Protein AF-A0A0N4UBS4-F1 (afdb_monomer_lite)

Structure (mmCIF, N/CA/C/O backbone):
data_AF-A0A0N4UBS4-F1
#
_entry.id   AF-A0A0N4UBS4-F1
#
loop_
_atom_site.group_PDB
_atom_site.id
_atom_site.type_symbol
_atom_site.label_atom_id
_atom_site.label_alt_id
_atom_site.label_comp_id
_atom_site.label_asym_id
_atom_site.label_entity_id
_atom_site.label_seq_id
_atom_site.pdbx_PDB_ins_code
_atom_site.Cartn_x
_atom_site.Cartn_y
_atom_site.Cartn_z
_atom_site.occupancy
_atom_site.B_iso_or_equiv
_atom_site.auth_seq_id
_atom_site.auth_comp_id
_atom_site.auth_asym_id
_atom_site.auth_atom_id
_atom_site.pdbx_PDB_model_num
ATOM 1 N N . MET A 1 1 ? 1.736 -10.373 -12.750 1.00 62.66 1 MET A N 1
ATOM 2 C CA . MET A 1 1 ? 1.318 -11.032 -11.487 1.00 62.66 1 MET A CA 1
ATOM 3 C C . MET A 1 1 ? 1.844 -10.329 -10.239 1.00 62.66 1 MET A C 1
ATOM 5 O O . MET A 1 1 ? 1.140 -10.354 -9.241 1.00 62.66 1 MET A O 1
ATOM 9 N N . GLY A 1 2 ? 3.024 -9.690 -10.270 1.00 79.94 2 GLY A N 1
ATOM 10 C CA . GLY A 1 2 ? 3.570 -8.985 -9.099 1.00 79.94 2 GLY A CA 1
ATOM 11 C C . GLY A 1 2 ? 2.678 -7.860 -8.561 1.00 79.94 2 GLY A C 1
ATOM 12 O O . GLY A 1 2 ? 2.533 -7.741 -7.351 1.00 79.94 2 GLY A O 1
ATOM 13 N N . ASP A 1 3 ? 2.014 -7.102 -9.436 1.00 79.69 3 ASP A N 1
ATOM 14 C CA . ASP A 1 3 ? 1.243 -5.913 -9.043 1.00 79.69 3 ASP A CA 1
ATOM 15 C C . ASP A 1 3 ? 0.143 -6.213 -8.020 1.00 79.69 3 ASP A C 1
ATOM 17 O O . ASP A 1 3 ? 0.038 -5.555 -6.986 1.00 79.69 3 ASP A O 1
ATOM 21 N N . PHE A 1 4 ? -0.615 -7.286 -8.258 1.00 84.44 4 PHE A N 1
ATOM 22 C CA . PHE A 1 4 ? -1.663 -7.743 -7.349 1.00 84.44 4 PHE A CA 1
ATOM 23 C C . PHE A 1 4 ? -1.122 -8.139 -5.976 1.00 84.44 4 PHE A C 1
ATOM 25 O O . PHE A 1 4 ? -1.765 -7.841 -4.975 1.00 84.44 4 PHE A O 1
ATOM 32 N N . VAL A 1 5 ? 0.072 -8.740 -5.906 1.00 88.69 5 VAL A N 1
ATOM 33 C CA . VAL A 1 5 ? 0.701 -9.105 -4.627 1.00 88.69 5 VAL A CA 1
ATOM 34 C C . VAL A 1 5 ? 0.941 -7.856 -3.787 1.00 88.69 5 VAL A C 1
ATOM 36 O O . VAL A 1 5 ? 0.610 -7.833 -2.604 1.00 88.69 5 VAL A O 1
ATOM 39 N N . PHE A 1 6 ? 1.454 -6.788 -4.396 1.00 86.75 6 PHE A N 1
ATOM 40 C CA . PHE A 1 6 ? 1.717 -5.542 -3.684 1.00 86.75 6 PHE A CA 1
ATOM 41 C C . PHE A 1 6 ? 0.439 -4.826 -3.243 1.00 86.75 6 PHE A C 1
ATOM 43 O O . PHE A 1 6 ? 0.375 -4.357 -2.105 1.00 86.75 6 PHE A O 1
ATOM 50 N N . TYR A 1 7 ? -0.595 -4.789 -4.089 1.00 86.31 7 TYR A N 1
ATOM 51 C CA . TYR A 1 7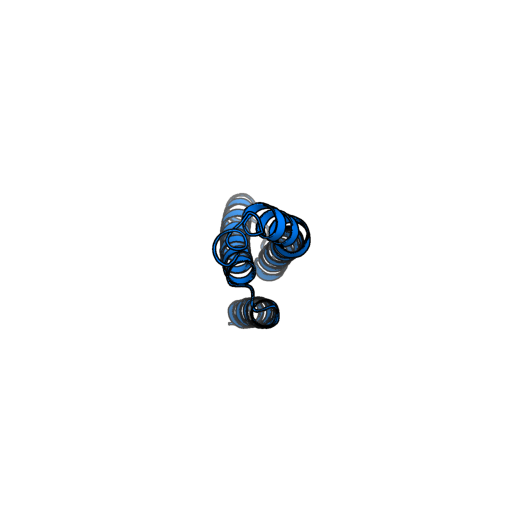 ? -1.893 -4.237 -3.695 1.00 86.31 7 TYR A CA 1
ATOM 52 C C . TYR A 1 7 ? -2.507 -5.023 -2.535 1.00 86.31 7 TYR A C 1
ATOM 54 O O . TYR A 1 7 ? -2.955 -4.421 -1.561 1.00 86.31 7 TYR A O 1
ATOM 62 N N . SER A 1 8 ? -2.462 -6.356 -2.579 1.00 89.56 8 SER A N 1
ATOM 63 C CA . SER A 1 8 ? -2.938 -7.208 -1.487 1.00 89.56 8 SER A CA 1
ATOM 64 C C . SER A 1 8 ? -2.135 -7.018 -0.201 1.00 89.56 8 SER A C 1
ATOM 66 O O . SER A 1 8 ? -2.731 -6.977 0.872 1.00 89.56 8 SER A O 1
ATOM 68 N N . LEU A 1 9 ? -0.810 -6.855 -0.277 1.00 90.44 9 LEU A N 1
ATOM 69 C CA . LEU A 1 9 ? 0.028 -6.570 0.894 1.00 90.44 9 LEU A CA 1
ATOM 70 C C . LEU A 1 9 ? -0.292 -5.206 1.511 1.00 90.44 9 LEU A C 1
ATOM 72 O O . LEU A 1 9 ? -0.384 -5.098 2.733 1.00 90.44 9 LEU A O 1
ATOM 76 N N . LEU A 1 10 ? -0.495 -4.175 0.687 1.00 88.38 10 LEU A N 1
ATOM 77 C CA . LEU A 1 10 ? -0.877 -2.844 1.153 1.00 88.38 10 LEU A CA 1
ATOM 78 C C . LEU A 1 10 ? -2.267 -2.878 1.806 1.00 88.38 10 LEU A C 1
ATOM 80 O O . LEU A 1 10 ? -2.418 -2.434 2.939 1.00 88.38 10 LEU A O 1
ATOM 84 N N . VAL A 1 11 ? -3.265 -3.471 1.148 1.00 88.19 11 VAL A N 1
ATOM 85 C CA . VAL A 1 11 ? -4.619 -3.627 1.708 1.00 88.19 11 VAL A CA 1
ATOM 86 C C . VAL A 1 11 ? -4.592 -4.470 2.987 1.00 88.19 11 VAL A C 1
ATOM 88 O O . VAL A 1 11 ? -5.234 -4.113 3.971 1.00 88.19 11 VAL A O 1
ATOM 91 N N . GLY A 1 12 ? -3.797 -5.542 3.022 1.00 89.69 12 GLY A N 1
ATOM 92 C CA . GLY A 1 12 ? -3.602 -6.376 4.208 1.00 89.69 12 GLY A CA 1
ATOM 93 C C . GLY A 1 12 ? -2.951 -5.618 5.365 1.00 89.69 12 GLY A C 1
ATOM 94 O O . GLY A 1 12 ? -3.387 -5.750 6.507 1.00 89.69 12 GLY A O 1
ATOM 95 N N . LYS A 1 13 ? -1.965 -4.756 5.084 1.00 88.56 13 LYS A N 1
ATOM 96 C CA . LYS A 1 13 ? -1.365 -3.856 6.080 1.00 88.56 13 LYS A CA 1
ATOM 97 C C . LYS A 1 13 ? -2.413 -2.917 6.664 1.00 88.56 13 LYS A C 1
ATOM 99 O O . LYS A 1 13 ? -2.458 -2.737 7.874 1.00 88.56 13 LYS A O 1
ATOM 104 N N . VAL A 1 14 ? -3.270 -2.355 5.825 1.00 85.75 14 VAL A N 1
ATOM 105 C CA . VAL A 1 14 ? -4.320 -1.417 6.245 1.00 85.75 14 VAL A CA 1
ATOM 106 C C . VAL A 1 14 ? -5.410 -2.122 7.046 1.00 85.75 14 VAL A C 1
ATOM 108 O O . VAL A 1 14 ? -5.934 -1.556 8.001 1.00 85.75 14 VAL A O 1
ATOM 111 N N . ALA A 1 15 ? -5.712 -3.380 6.721 1.00 85.94 15 ALA A N 1
ATOM 112 C CA . ALA A 1 15 ? -6.664 -4.184 7.480 1.00 85.94 15 ALA A CA 1
ATOM 113 C C . ALA A 1 15 ? -6.235 -4.381 8.946 1.00 85.94 15 ALA A C 1
ATOM 115 O O . ALA A 1 15 ? -7.093 -4.535 9.815 1.00 85.94 15 ALA A O 1
ATOM 116 N N . THR A 1 16 ? -4.931 -4.300 9.250 1.00 86.25 16 THR A N 1
ATOM 117 C CA . THR A 1 16 ? -4.443 -4.343 10.641 1.00 86.25 16 THR A CA 1
ATOM 118 C C . THR A 1 16 ? -4.867 -3.132 11.476 1.00 86.25 16 THR A C 1
ATOM 120 O O . THR A 1 16 ? -4.954 -3.253 12.695 1.00 86.25 16 THR A O 1
ATOM 123 N N . SER A 1 17 ? -5.212 -2.001 10.848 1.00 76.62 17 SER A N 1
ATOM 124 C CA . SER A 1 17 ? -5.695 -0.796 11.537 1.00 76.62 17 SER A CA 1
ATOM 125 C C . SER A 1 17 ? -7.142 -0.914 12.043 1.00 76.62 17 SER A C 1
ATOM 127 O O . SER A 1 17 ? -7.620 -0.000 12.705 1.00 76.62 17 SER A O 1
ATOM 129 N N . GLN A 1 18 ? -7.859 -2.007 11.731 1.00 73.38 18 GLN A N 1
ATOM 130 C CA . GLN A 1 18 ? -9.266 -2.272 12.105 1.00 73.38 18 GLN A CA 1
ATOM 131 C C . GLN A 1 18 ? -10.286 -1.194 11.680 1.00 73.38 18 GLN A C 1
ATOM 133 O O . GLN A 1 18 ? -11.470 -1.284 11.999 1.00 73.38 18 GLN A O 1
ATOM 138 N N . SER A 1 19 ? -9.863 -0.193 10.912 1.00 77.94 19 SER A N 1
ATOM 139 C CA . SER A 1 19 ? -10.695 0.896 10.422 1.00 77.94 19 SER A CA 1
ATOM 140 C C . SER A 1 19 ? -11.129 0.619 8.982 1.00 77.94 19 SER A C 1
ATOM 142 O O . SER A 1 19 ? -10.354 0.723 8.029 1.00 77.94 19 SER A O 1
ATOM 144 N N . ALA A 1 20 ? -12.415 0.302 8.798 1.00 81.00 20 ALA A N 1
ATOM 145 C CA . ALA A 1 20 ? -12.996 0.091 7.468 1.00 81.00 20 ALA A CA 1
ATOM 146 C C . ALA A 1 20 ? -12.777 1.305 6.542 1.00 81.00 20 ALA A C 1
ATOM 148 O O . ALA A 1 20 ? -12.516 1.145 5.350 1.00 81.00 20 ALA A O 1
ATOM 149 N N . MET A 1 21 ? -12.795 2.515 7.111 1.00 81.62 21 MET A N 1
ATOM 150 C CA . MET A 1 21 ? -12.540 3.768 6.397 1.00 81.62 21 MET A CA 1
ATOM 151 C C . MET A 1 21 ? -11.149 3.799 5.747 1.00 81.62 21 MET A C 1
ATOM 153 O O . MET A 1 21 ? -11.011 4.236 4.606 1.00 81.62 21 MET A O 1
ATOM 157 N N . CYS A 1 22 ? -10.121 3.304 6.443 1.00 81.50 22 CYS A N 1
ATOM 158 C CA . CYS A 1 22 ? -8.763 3.265 5.910 1.00 81.50 22 CYS A CA 1
ATOM 159 C C . CYS A 1 22 ? -8.649 2.244 4.776 1.00 81.50 22 CYS A C 1
ATOM 161 O O . CYS A 1 22 ? -8.033 2.550 3.758 1.00 81.50 22 CYS A O 1
ATOM 163 N N . ILE A 1 23 ? -9.290 1.075 4.906 1.00 86.06 23 ILE A N 1
ATOM 164 C CA . ILE A 1 23 ? -9.310 0.046 3.850 1.00 86.06 23 ILE A CA 1
ATOM 165 C C . ILE A 1 23 ? -9.940 0.613 2.577 1.00 86.06 23 ILE A C 1
ATOM 167 O O . ILE A 1 23 ? -9.349 0.524 1.501 1.00 86.06 23 ILE A O 1
ATOM 171 N N . ILE A 1 24 ? -11.110 1.244 2.703 1.00 86.31 24 ILE A N 1
ATOM 172 C CA . ILE A 1 24 ? -11.809 1.869 1.576 1.00 86.31 24 ILE A CA 1
ATOM 173 C C . ILE A 1 24 ? -10.947 2.978 0.968 1.00 86.31 24 ILE A C 1
ATOM 175 O O . ILE A 1 24 ? -10.764 3.007 -0.247 1.00 86.31 24 ILE A O 1
ATOM 179 N N . GLY A 1 25 ? -10.365 3.848 1.798 1.00 85.75 25 GLY A N 1
ATOM 180 C CA . GLY A 1 25 ? -9.483 4.921 1.340 1.00 85.75 25 GLY A CA 1
ATOM 181 C C . GLY A 1 25 ? -8.285 4.404 0.545 1.00 85.75 25 GLY A C 1
ATOM 182 O O . GLY A 1 25 ? -7.942 4.966 -0.491 1.00 85.75 25 GLY A O 1
ATOM 183 N N . VAL A 1 26 ? -7.692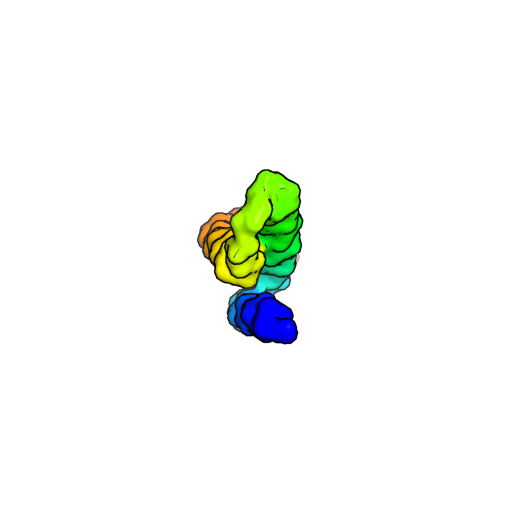 3.289 0.972 1.00 84.44 26 VAL A N 1
ATOM 184 C CA . VAL A 1 26 ? -6.590 2.643 0.253 1.00 84.44 26 VAL A CA 1
ATOM 185 C C . VAL A 1 26 ? -7.035 2.016 -1.061 1.00 84.44 26 VAL A C 1
ATOM 187 O O . VAL A 1 26 ? -6.354 2.200 -2.066 1.00 84.44 26 VAL A O 1
ATOM 190 N N . ILE A 1 27 ? -8.165 1.309 -1.088 1.00 87.81 27 ILE A N 1
ATOM 191 C CA . ILE A 1 27 ? -8.699 0.721 -2.326 1.00 87.81 27 ILE A CA 1
ATOM 192 C C . ILE A 1 27 ? -8.979 1.824 -3.353 1.00 87.81 27 ILE A C 1
ATOM 194 O O . ILE A 1 27 ? -8.543 1.727 -4.500 1.00 87.81 27 ILE A O 1
ATOM 198 N N . VAL A 1 28 ? -9.650 2.899 -2.932 1.00 87.56 28 VAL A N 1
ATOM 199 C CA . VAL A 1 28 ? -9.934 4.061 -3.785 1.00 87.56 28 VAL A CA 1
ATOM 200 C C . VAL A 1 28 ? -8.639 4.745 -4.219 1.00 87.56 28 VAL A C 1
ATOM 202 O O . VAL A 1 28 ? -8.508 5.105 -5.384 1.00 87.56 28 VAL A O 1
ATOM 205 N N . GLY A 1 29 ? -7.659 4.878 -3.324 1.00 86.12 29 GLY A N 1
ATOM 206 C CA . GLY A 1 29 ? -6.370 5.487 -3.639 1.00 86.12 29 GLY A CA 1
ATOM 207 C C . GLY A 1 29 ? -5.552 4.692 -4.653 1.00 86.12 29 GLY A C 1
ATOM 208 O O . GLY A 1 29 ? -4.987 5.281 -5.573 1.00 86.12 29 GLY A O 1
ATOM 209 N N . ILE A 1 30 ? -5.539 3.360 -4.543 1.00 88.25 30 ILE A N 1
ATOM 210 C CA . ILE A 1 30 ? -4.933 2.478 -5.548 1.00 88.25 30 ILE A CA 1
ATOM 211 C C . ILE A 1 30 ? -5.639 2.655 -6.894 1.00 88.25 30 ILE A C 1
ATOM 213 O O . ILE A 1 30 ? -4.970 2.851 -7.904 1.00 88.25 30 ILE A O 1
ATOM 217 N N . LEU A 1 31 ? -6.975 2.608 -6.920 1.00 88.38 31 LEU A N 1
ATOM 218 C CA . LEU A 1 31 ? -7.750 2.743 -8.157 1.00 88.38 31 LEU A CA 1
ATOM 219 C C . LEU A 1 31 ? -7.523 4.103 -8.826 1.00 88.38 31 LEU A C 1
ATOM 221 O O . LEU A 1 31 ? -7.277 4.161 -10.028 1.00 88.38 31 LEU A O 1
ATOM 225 N N . ALA A 1 32 ? -7.551 5.189 -8.055 1.00 86.56 32 ALA A N 1
ATOM 226 C CA . ALA A 1 32 ? -7.274 6.531 -8.553 1.00 86.56 32 ALA A CA 1
ATOM 227 C C . ALA A 1 32 ? -5.837 6.648 -9.082 1.00 86.56 32 ALA A C 1
ATOM 229 O O . ALA A 1 32 ? -5.627 7.164 -10.178 1.00 86.56 32 ALA A O 1
ATOM 230 N N . GLY A 1 33 ? -4.853 6.117 -8.347 1.00 84.00 33 GLY A N 1
ATOM 231 C CA . GLY A 1 33 ? -3.456 6.086 -8.775 1.00 84.00 33 GLY A CA 1
ATOM 232 C C . GLY A 1 33 ? -3.251 5.298 -10.067 1.00 84.00 33 GLY A C 1
ATOM 233 O O . GLY A 1 33 ? -2.494 5.737 -10.934 1.00 84.00 33 GLY A O 1
ATOM 234 N N . LEU A 1 34 ? -3.973 4.190 -10.240 1.00 85.00 34 LEU A N 1
ATOM 235 C CA . LEU A 1 34 ? -3.952 3.396 -11.464 1.00 85.00 34 LEU A CA 1
ATOM 236 C C . LEU A 1 34 ? -4.537 4.180 -12.640 1.00 85.00 34 LEU A C 1
ATOM 238 O O . LEU A 1 34 ? -3.907 4.238 -13.690 1.00 85.00 34 LEU A O 1
ATOM 242 N N . ILE A 1 35 ? -5.695 4.825 -12.464 1.00 86.38 35 ILE A N 1
ATOM 243 C CA . ILE A 1 35 ? -6.322 5.644 -13.513 1.00 86.38 35 ILE A CA 1
ATOM 244 C C . ILE A 1 35 ? -5.382 6.777 -13.934 1.00 86.38 35 ILE A C 1
ATOM 246 O O . ILE A 1 35 ? -5.130 6.937 -15.124 1.00 86.38 35 ILE A O 1
ATOM 250 N N . ILE A 1 36 ? -4.802 7.507 -12.975 1.00 82.94 36 ILE A N 1
ATOM 251 C CA . ILE A 1 36 ? -3.846 8.589 -13.254 1.00 82.94 36 ILE A CA 1
ATOM 252 C C . ILE A 1 36 ? -2.628 8.043 -14.007 1.00 82.94 36 ILE A C 1
ATOM 254 O O . ILE A 1 36 ? -2.229 8.593 -15.032 1.00 82.94 36 ILE A O 1
ATOM 258 N N . THR A 1 37 ? -2.064 6.925 -13.549 1.00 81.81 37 THR A N 1
ATOM 259 C CA . THR A 1 37 ? -0.909 6.293 -14.201 1.00 81.81 37 THR A CA 1
ATOM 260 C C . THR A 1 37 ? -1.237 5.883 -15.634 1.00 81.81 37 THR A C 1
ATOM 262 O O . THR A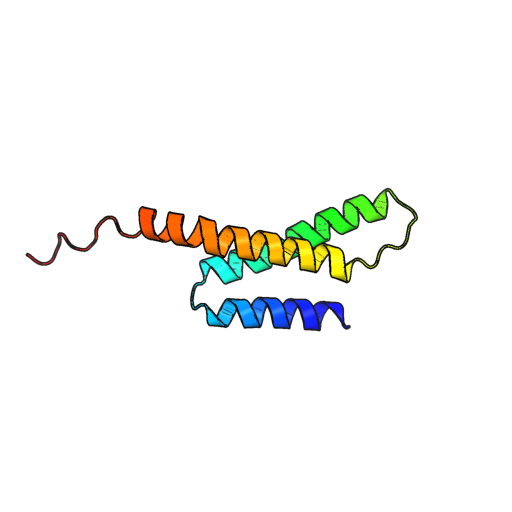 1 37 ? -0.433 6.133 -16.524 1.00 81.81 37 THR A O 1
ATOM 265 N N . LEU A 1 38 ? -2.419 5.313 -15.881 1.00 80.62 38 LEU A N 1
ATOM 266 C CA . LEU A 1 38 ? -2.867 4.947 -17.225 1.00 80.62 38 LEU A CA 1
ATOM 267 C C . LEU A 1 38 ? -3.084 6.177 -18.112 1.00 80.62 38 LEU A C 1
ATOM 269 O O . LEU A 1 38 ? -2.705 6.133 -19.276 1.00 80.62 38 LEU A O 1
ATOM 273 N N . THR A 1 39 ? -3.625 7.279 -17.580 1.00 84.06 39 THR A N 1
ATOM 274 C CA . THR A 1 39 ? -3.760 8.530 -18.349 1.00 84.06 39 THR A CA 1
ATOM 275 C C . THR A 1 39 ? -2.401 9.115 -18.730 1.00 84.06 39 THR A C 1
ATOM 277 O O . THR A 1 39 ? -2.188 9.447 -19.889 1.00 84.06 39 THR A O 1
ATOM 280 N N . VAL A 1 40 ? -1.442 9.146 -17.799 1.00 79.19 40 VAL A N 1
ATOM 281 C CA . VAL A 1 40 ? -0.085 9.664 -18.048 1.00 79.19 40 VAL A CA 1
ATOM 282 C C . VAL A 1 40 ? 0.702 8.750 -18.991 1.00 79.19 40 VAL A C 1
ATOM 284 O O . VAL A 1 40 ? 1.425 9.238 -19.859 1.00 79.19 40 VAL A O 1
ATOM 287 N N . LEU A 1 41 ? 0.562 7.430 -18.842 1.00 76.81 41 LEU A N 1
ATOM 288 C CA . LEU A 1 41 ? 1.195 6.435 -19.711 1.00 76.81 41 LEU A CA 1
ATOM 289 C C . LEU A 1 41 ? 0.572 6.423 -21.113 1.00 76.81 41 LEU A C 1
ATOM 291 O O . LEU A 1 41 ? 1.246 6.083 -22.073 1.00 76.81 41 LEU A O 1
ATOM 295 N N . SER A 1 42 ? -0.698 6.814 -21.245 1.00 81.12 42 SER A N 1
ATOM 296 C CA . SER A 1 42 ? -1.345 6.964 -22.550 1.00 81.12 42 SER A CA 1
ATOM 297 C C . SER A 1 42 ? -0.821 8.164 -23.342 1.00 81.12 42 SER A C 1
ATOM 299 O O . SER A 1 42 ? -0.955 8.167 -24.561 1.00 81.12 42 SER A O 1
ATOM 301 N N . GLU A 1 43 ? -0.278 9.186 -22.678 1.00 80.06 43 GLU A N 1
ATOM 302 C CA . GLU A 1 43 ? 0.267 10.384 -23.334 1.00 80.06 43 GLU A CA 1
ATOM 303 C C . GLU A 1 43 ? 1.777 10.295 -23.581 1.00 80.06 43 GLU A C 1
ATOM 305 O O . GLU A 1 43 ? 2.298 10.958 -24.475 1.00 80.06 43 GLU A O 1
ATOM 310 N N . ASN A 1 44 ? 2.487 9.478 -22.801 1.00 71.75 44 ASN A N 1
ATOM 311 C CA . ASN A 1 44 ? 3.931 9.330 -22.898 1.00 71.75 44 ASN A CA 1
ATOM 312 C C . ASN A 1 44 ? 4.279 7.910 -23.353 1.00 71.75 44 ASN A C 1
ATOM 314 O O . ASN A 1 44 ? 4.097 6.964 -22.593 1.00 71.75 44 ASN A O 1
ATOM 318 N N . ASP A 1 45 ? 4.917 7.768 -24.518 1.00 67.06 45 ASP A N 1
ATOM 319 C CA . ASP A 1 45 ? 5.483 6.496 -25.024 1.00 67.06 45 ASP A CA 1
ATOM 320 C C . ASP A 1 45 ? 6.602 5.909 -24.129 1.00 67.06 45 ASP A C 1
ATOM 322 O O . ASP A 1 45 ? 7.242 4.903 -24.446 1.00 67.06 45 ASP A O 1
ATOM 326 N N . ILE A 1 46 ? 6.875 6.545 -22.989 1.00 66.81 46 ILE A N 1
ATOM 327 C CA . ILE A 1 46 ? 7.844 6.101 -22.003 1.00 66.81 46 ILE A CA 1
ATOM 328 C C . ILE A 1 46 ? 7.161 5.055 -21.127 1.00 66.81 46 ILE A C 1
ATOM 330 O O . ILE A 1 46 ? 6.324 5.378 -20.286 1.00 66.81 46 ILE A O 1
ATOM 334 N N . LEU A 1 47 ? 7.577 3.800 -21.300 1.00 63.31 47 LEU A N 1
ATOM 335 C CA . LEU A 1 47 ? 7.185 2.646 -20.490 1.00 63.31 47 LEU A CA 1
ATOM 336 C C . LEU A 1 47 ? 7.671 2.801 -19.038 1.00 63.31 47 LEU A C 1
ATOM 338 O O . LEU A 1 47 ? 8.614 2.142 -18.599 1.00 63.31 47 LEU A O 1
ATOM 342 N N . SER A 1 48 ? 7.041 3.694 -18.278 1.00 63.53 48 SER A N 1
ATOM 343 C CA . SER A 1 48 ? 7.237 3.776 -16.837 1.00 63.53 48 SER A CA 1
ATOM 344 C C . SER A 1 48 ? 6.579 2.556 -16.187 1.00 63.53 48 SER A C 1
ATOM 346 O O . SER A 1 48 ? 5.445 2.214 -16.542 1.00 63.53 48 SER A O 1
ATOM 348 N N . PRO A 1 49 ? 7.246 1.866 -15.245 1.00 64.75 49 PRO A N 1
ATOM 349 C CA . PRO A 1 49 ? 6.621 0.775 -14.517 1.00 64.75 49 PRO A CA 1
ATOM 350 C C . PRO A 1 49 ? 5.400 1.333 -13.772 1.00 64.75 49 PRO A C 1
ATOM 352 O O . PRO A 1 49 ? 5.530 2.141 -12.854 1.00 64.75 49 PRO A O 1
ATOM 355 N N . ALA A 1 50 ? 4.199 0.909 -14.171 1.00 70.50 50 ALA A N 1
ATOM 356 C CA . ALA A 1 50 ? 2.947 1.392 -13.580 1.00 70.50 50 ALA A CA 1
ATOM 357 C C . ALA A 1 50 ? 2.835 1.066 -12.076 1.00 70.50 50 ALA A C 1
ATOM 359 O O . ALA A 1 50 ? 2.142 1.741 -11.313 1.00 70.50 50 ALA A O 1
ATOM 360 N N . LEU A 1 51 ? 3.568 0.037 -11.648 1.00 69.25 51 LEU A N 1
ATOM 361 C CA . LEU A 1 51 ? 3.548 -0.512 -10.303 1.00 69.25 51 LEU A CA 1
ATOM 362 C C . LEU A 1 51 ? 4.006 0.471 -9.195 1.00 69.25 51 LEU A C 1
ATOM 364 O O . LEU A 1 51 ? 3.221 0.721 -8.279 1.00 69.25 51 LEU A O 1
ATOM 368 N N . PRO A 1 52 ? 5.226 1.051 -9.216 1.00 78.75 52 PRO A N 1
ATOM 369 C CA . PRO A 1 52 ? 5.682 1.967 -8.166 1.00 78.75 52 PRO A CA 1
ATOM 370 C C . PRO A 1 52 ? 4.861 3.254 -8.082 1.00 78.75 52 PRO A C 1
ATOM 372 O O . PRO A 1 52 ? 4.655 3.771 -6.982 1.00 78.75 52 PRO A O 1
ATOM 375 N N . LEU A 1 53 ? 4.371 3.777 -9.210 1.00 75.25 53 LEU A N 1
ATOM 376 C CA . LEU A 1 53 ? 3.619 5.029 -9.195 1.00 75.25 53 LEU A CA 1
ATOM 377 C C . LEU A 1 53 ? 2.243 4.830 -8.551 1.00 75.25 53 LEU A C 1
ATOM 379 O O . LEU A 1 53 ? 1.899 5.549 -7.616 1.00 75.25 53 LEU A O 1
ATOM 383 N N . SER A 1 54 ? 1.500 3.794 -8.948 1.00 80.50 54 SER A N 1
ATOM 384 C CA . SER A 1 54 ? 0.203 3.499 -8.330 1.00 80.50 54 SER A CA 1
ATOM 385 C C . SER A 1 54 ? 0.334 3.132 -6.849 1.00 80.50 54 SER A C 1
ATOM 387 O O . SER A 1 54 ? -0.518 3.513 -6.045 1.00 80.50 54 SER A O 1
ATOM 389 N N . LEU A 1 55 ? 1.399 2.418 -6.464 1.00 84.38 55 LEU A N 1
ATOM 390 C CA . LEU A 1 55 ? 1.639 2.057 -5.067 1.00 84.38 55 LEU A CA 1
ATOM 391 C C . LEU A 1 55 ? 2.055 3.259 -4.214 1.00 84.38 55 LEU A C 1
ATOM 393 O O . LEU A 1 55 ? 1.580 3.389 -3.089 1.00 84.38 55 LEU A O 1
ATOM 397 N N . SER A 1 56 ? 2.896 4.154 -4.738 1.00 84.44 56 SER A N 1
ATOM 398 C CA . SER A 1 56 ? 3.279 5.379 -4.025 1.00 84.44 56 SER A CA 1
ATOM 399 C C . SER A 1 56 ? 2.082 6.308 -3.832 1.00 84.44 56 SER A C 1
ATOM 401 O O . SER A 1 56 ? 1.871 6.783 -2.720 1.00 84.44 56 SER A O 1
ATOM 403 N N . LEU A 1 57 ? 1.231 6.482 -4.847 1.00 78.88 57 LEU A N 1
ATOM 404 C CA . LEU A 1 57 ? -0.017 7.238 -4.717 1.00 78.88 57 LEU A CA 1
ATOM 405 C C . LEU A 1 57 ? -0.980 6.591 -3.712 1.00 78.88 57 LEU A C 1
ATOM 407 O O . LEU A 1 57 ? -1.497 7.282 -2.835 1.00 78.88 57 LEU A O 1
ATOM 411 N N . GLY A 1 58 ? -1.165 5.268 -3.767 1.00 81.50 58 GLY A N 1
ATOM 412 C CA . GLY A 1 58 ? -1.971 4.536 -2.785 1.00 81.50 58 GLY A CA 1
ATOM 413 C C . GLY A 1 58 ? -1.449 4.693 -1.353 1.00 81.50 58 GLY A C 1
ATOM 414 O O . GLY A 1 58 ? -2.233 4.867 -0.423 1.00 81.50 58 GLY A O 1
ATOM 415 N N . LEU A 1 59 ? -0.127 4.707 -1.170 1.00 84.69 59 LEU A N 1
ATOM 416 C CA . LEU A 1 59 ? 0.534 4.922 0.118 1.00 84.69 59 LEU A CA 1
ATOM 417 C C . LEU A 1 59 ? 0.389 6.372 0.611 1.00 84.69 59 LEU A C 1
ATOM 419 O O . LEU A 1 59 ? 0.125 6.592 1.790 1.00 84.69 59 LEU A O 1
ATOM 423 N N . VAL A 1 60 ? 0.517 7.363 -0.275 1.00 85.50 60 VAL A N 1
ATOM 424 C CA . VAL A 1 60 ? 0.302 8.785 0.048 1.00 85.50 60 VAL A CA 1
ATOM 425 C C . VAL A 1 60 ? -1.137 9.014 0.499 1.00 85.50 60 VAL A C 1
ATOM 427 O O . VAL A 1 60 ? -1.363 9.643 1.532 1.00 85.50 60 VAL A O 1
ATOM 430 N N . ILE A 1 61 ? -2.110 8.452 -0.220 1.00 78.44 61 ILE A N 1
ATOM 431 C CA . ILE A 1 61 ? -3.527 8.526 0.152 1.00 78.44 61 ILE A CA 1
ATOM 432 C C . ILE A 1 61 ? -3.779 7.762 1.452 1.00 78.44 61 ILE A C 1
ATOM 434 O O . ILE A 1 61 ? -4.487 8.269 2.316 1.00 78.44 61 ILE A O 1
ATOM 438 N N . HIS A 1 62 ? -3.159 6.597 1.652 1.00 81.94 62 HIS A N 1
ATOM 439 C CA . HIS A 1 62 ? -3.232 5.875 2.921 1.00 81.94 62 HIS A CA 1
ATOM 440 C C . HIS A 1 62 ? -2.751 6.732 4.095 1.00 81.94 62 HIS A C 1
ATOM 442 O O . HIS A 1 62 ? -3.463 6.845 5.089 1.00 81.94 62 HIS A O 1
ATOM 448 N N . PHE A 1 63 ? -1.583 7.371 3.982 1.00 82.31 63 PHE A N 1
ATOM 449 C CA . PHE A 1 63 ? -1.081 8.271 5.020 1.00 82.31 63 PHE A CA 1
ATOM 450 C C . PHE A 1 63 ? -1.991 9.485 5.204 1.00 82.31 63 PHE A C 1
ATOM 452 O O . PHE A 1 63 ? -2.288 9.849 6.337 1.00 82.31 63 PHE A O 1
ATOM 459 N N . SER A 1 64 ? -2.496 10.072 4.118 1.00 82.75 64 SER A N 1
ATOM 460 C CA . SER A 1 64 ? -3.471 11.162 4.190 1.00 82.75 64 SER A CA 1
ATOM 461 C C . SER A 1 64 ? -4.729 10.738 4.955 1.00 82.75 64 SER A C 1
ATOM 463 O O . SER A 1 64 ? -5.152 11.436 5.868 1.00 82.75 64 SER A O 1
ATOM 465 N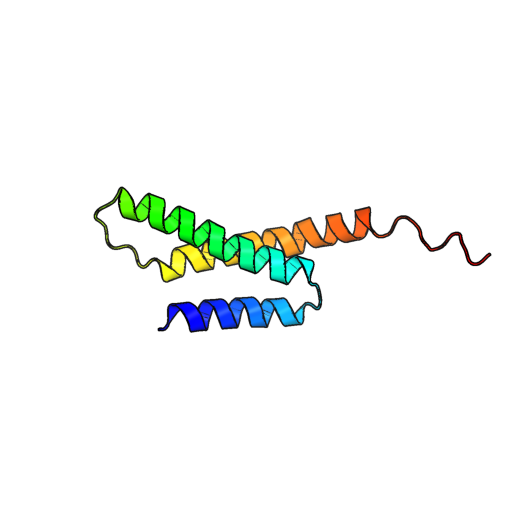 N . MET A 1 65 ? -5.277 9.552 4.691 1.00 76.88 65 MET A N 1
ATOM 466 C CA . MET A 1 65 ? -6.451 9.029 5.396 1.00 76.88 65 MET A CA 1
ATOM 467 C C . MET A 1 65 ? -6.147 8.627 6.844 1.00 76.88 65 MET A C 1
ATOM 469 O O . MET A 1 65 ? -6.971 8.862 7.722 1.00 76.88 65 MET A O 1
ATOM 473 N N . ALA A 1 66 ? -4.972 8.066 7.121 1.00 75.44 66 ALA A N 1
ATOM 474 C CA . ALA A 1 66 ? -4.566 7.707 8.477 1.00 75.44 66 ALA A CA 1
ATOM 475 C C . ALA A 1 66 ? -4.358 8.953 9.358 1.00 75.44 66 ALA A C 1
ATOM 477 O O . ALA A 1 66 ? -4.813 8.985 10.496 1.00 75.44 66 ALA A O 1
ATOM 478 N N . TYR A 1 67 ? -3.723 10.006 8.833 1.00 77.56 67 TYR A N 1
ATOM 479 C CA . TYR A 1 67 ? -3.456 11.231 9.595 1.00 77.56 67 TYR A CA 1
ATOM 480 C C . TYR A 1 67 ? -4.619 12.220 9.583 1.00 77.56 67 TYR A C 1
ATOM 482 O O . TYR A 1 67 ? -4.901 12.845 10.599 1.00 77.56 67 TYR A O 1
ATOM 490 N N . PHE A 1 68 ? -5.293 12.403 8.454 1.00 78.38 68 PHE A N 1
ATOM 491 C CA . PHE A 1 68 ? -6.378 13.375 8.325 1.00 78.38 68 PHE A CA 1
ATOM 492 C C . PHE A 1 68 ? -7.738 12.721 8.554 1.00 78.38 68 PHE A C 1
ATOM 494 O O . PHE A 1 68 ? -8.545 13.213 9.341 1.00 78.38 68 PHE A O 1
ATOM 501 N N . GLY A 1 69 ? -7.969 11.575 7.909 1.00 70.19 69 GLY A N 1
ATOM 502 C CA . GLY A 1 69 ? -9.238 10.853 7.952 1.00 70.19 69 GLY A CA 1
ATOM 503 C C . GLY A 1 69 ? -9.585 10.319 9.339 1.00 70.19 69 GLY A C 1
ATOM 504 O O . GLY A 1 69 ? -10.723 10.484 9.762 1.00 70.19 69 GLY A O 1
ATOM 505 N N . GLU A 1 70 ? -8.637 9.746 10.090 1.00 68.44 70 GLU A N 1
ATOM 506 C CA . GLU A 1 70 ? -8.929 9.290 11.459 1.00 68.44 70 GLU A CA 1
ATOM 507 C C . GLU A 1 70 ? -9.251 10.443 12.407 1.00 68.44 70 GLU A C 1
ATOM 509 O O . GLU A 1 70 ? -10.164 10.320 13.219 1.00 68.44 70 GLU A O 1
ATOM 514 N N . ASN A 1 71 ? -8.530 11.563 12.311 1.00 67.31 71 ASN A N 1
ATOM 515 C CA . ASN A 1 71 ? -8.807 12.740 13.135 1.00 67.31 71 ASN A CA 1
ATOM 516 C C . ASN A 1 71 ? -10.171 13.344 12.783 1.00 67.31 71 ASN A C 1
ATOM 518 O O . ASN A 1 71 ? -10.958 13.641 13.681 1.00 67.31 71 ASN A O 1
ATOM 522 N N . PHE A 1 72 ? -10.495 13.431 11.492 1.00 70.00 72 PHE A N 1
ATOM 523 C CA . PHE A 1 72 ? -11.796 13.905 11.029 1.00 70.00 72 PHE A CA 1
ATOM 524 C C . PHE A 1 72 ? -12.935 12.957 11.431 1.00 70.00 72 PHE A C 1
ATOM 526 O O . PHE A 1 72 ? -13.962 13.402 11.936 1.00 70.00 72 PHE A O 1
ATOM 533 N N . TYR A 1 73 ? -12.748 11.642 11.284 1.00 67.12 73 TYR A N 1
ATOM 534 C CA . TYR A 1 73 ? -13.746 10.640 11.661 1.00 67.12 73 TYR A CA 1
ATOM 535 C C . TYR A 1 73 ? -13.973 10.619 13.174 1.00 67.12 73 TYR A C 1
ATOM 537 O O . TYR A 1 73 ? -15.118 10.612 13.617 1.00 67.12 73 TYR A O 1
ATOM 545 N N . LYS A 1 74 ? -12.904 10.688 13.981 1.00 64.81 74 LYS A N 1
ATOM 546 C CA . LYS A 1 74 ? -13.004 10.821 15.444 1.00 64.81 74 LYS A CA 1
ATOM 547 C C . LYS A 1 74 ? -13.736 12.106 15.833 1.00 64.81 74 LYS A C 1
ATOM 549 O O . LYS A 1 74 ? -14.556 12.075 16.742 1.00 64.81 74 LYS A O 1
ATOM 554 N N . GLN A 1 75 ? -13.507 13.210 15.125 1.00 68.06 75 GLN A N 1
ATOM 555 C CA . GLN A 1 75 ? -14.195 14.471 15.396 1.00 68.06 75 GLN A CA 1
ATOM 556 C C . GLN A 1 75 ? -15.681 14.444 15.006 1.00 68.06 75 GLN A C 1
ATOM 558 O O . GLN A 1 75 ? -16.500 15.028 15.712 1.00 68.06 75 GLN A O 1
ATOM 563 N N . PHE A 1 76 ? -16.040 13.745 13.926 1.00 65.38 76 PHE A N 1
ATOM 564 C CA . PHE A 1 76 ? -17.417 13.681 13.432 1.00 65.38 76 PHE A CA 1
ATOM 565 C C . PHE A 1 76 ? -18.272 12.634 14.164 1.00 65.38 76 PHE A C 1
ATOM 567 O O . PHE A 1 76 ? -19.445 12.879 14.423 1.00 65.38 76 PHE A O 1
ATOM 574 N N . PHE A 1 77 ? -17.698 11.483 14.538 1.00 63.00 77 PHE A N 1
ATOM 575 C C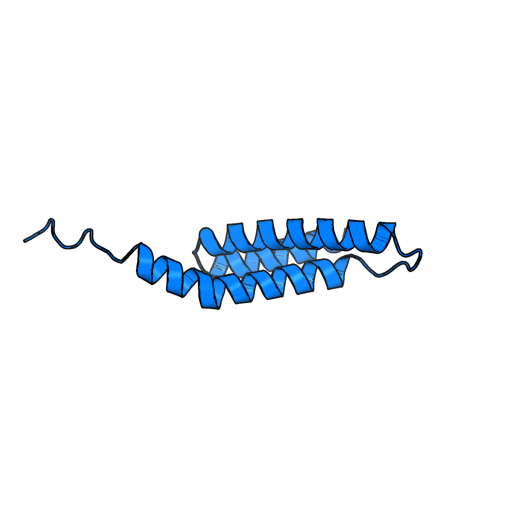A . PHE A 1 77 ? -18.434 10.394 15.199 1.00 63.00 77 PHE A CA 1
ATOM 576 C C . PHE A 1 77 ? -18.430 10.454 16.733 1.00 63.00 77 PHE A C 1
ATOM 578 O O . PHE A 1 77 ? -19.268 9.806 17.356 1.00 63.00 77 PHE A O 1
ATOM 585 N N . HIS A 1 78 ? -17.555 11.239 17.373 1.00 57.44 78 HIS A N 1
ATOM 586 C CA . HIS A 1 78 ? -17.550 11.389 18.839 1.00 57.44 78 HIS A CA 1
ATOM 587 C C . HIS A 1 78 ? -18.535 12.468 19.358 1.00 57.44 78 HIS A C 1
ATOM 589 O O . HIS A 1 78 ? -18.419 12.954 20.484 1.00 57.44 78 HIS A O 1
ATOM 595 N N . GLN A 1 79 ? -19.546 12.821 18.561 1.00 55.31 79 GLN A N 1
ATOM 596 C CA . GLN A 1 79 ? -20.659 13.705 18.922 1.00 55.31 79 GLN A CA 1
ATOM 597 C C . GLN A 1 79 ? -21.991 12.996 18.589 1.00 55.31 79 GLN A C 1
ATOM 599 O O . GLN A 1 79 ? -22.242 12.736 17.417 1.00 55.31 79 GLN A O 1
ATOM 604 N N . PRO A 1 80 ? -22.933 12.768 19.525 1.00 51.94 80 PRO A N 1
ATOM 605 C CA . PRO A 1 80 ? -22.810 12.185 20.861 1.00 51.94 80 PRO A CA 1
ATOM 606 C C . PRO A 1 80 ? -23.878 11.077 21.084 1.00 51.94 80 PRO A C 1
ATOM 608 O O . PRO A 1 80 ? -25.061 11.381 21.191 1.00 51.94 80 PRO A O 1
ATOM 611 N N . PHE A 1 81 ? -23.504 9.800 21.263 1.00 54.09 81 PHE A N 1
ATOM 612 C CA . PHE A 1 81 ? -24.443 8.804 21.841 1.00 54.09 81 PHE A CA 1
ATOM 613 C C . PHE A 1 81 ? -24.335 8.695 23.375 1.00 54.09 81 PHE A C 1
ATOM 615 O O . PHE A 1 81 ? -25.049 7.924 24.008 1.00 54.09 81 PHE A O 1
ATOM 622 N N . SER A 1 82 ? -23.478 9.509 24.003 1.00 51.03 82 SER A N 1
ATOM 623 C CA . SER A 1 82 ? -23.253 9.485 25.455 1.00 51.03 82 SER A CA 1
ATOM 624 C C . SER A 1 82 ? -24.244 10.334 26.274 1.00 51.03 82 SER A C 1
ATOM 626 O O . SER A 1 82 ? -24.019 10.507 27.467 1.00 51.03 82 SER A O 1
ATOM 628 N N . PHE A 1 83 ? -25.325 10.858 25.674 1.00 53.59 83 PHE A N 1
ATOM 629 C CA . PHE A 1 83 ? -26.374 11.622 26.382 1.00 53.59 83 PHE A CA 1
ATOM 630 C C . PHE A 1 83 ? -27.656 10.807 26.663 1.00 53.59 83 PHE A C 1
ATOM 632 O O . PHE A 1 83 ? -28.646 11.367 27.110 1.00 53.59 83 PHE A O 1
ATOM 639 N N . ILE A 1 84 ? -27.665 9.494 26.393 1.00 62.81 84 ILE A N 1
ATOM 640 C CA . ILE A 1 84 ? -28.874 8.645 26.484 1.00 62.81 84 ILE A CA 1
ATOM 641 C C . ILE A 1 84 ? -28.878 7.670 27.688 1.00 62.81 84 ILE A C 1
ATOM 643 O O . ILE A 1 84 ? -29.787 6.855 27.807 1.00 62.81 84 ILE A O 1
ATOM 647 N N . ILE A 1 85 ? -27.887 7.744 28.595 1.00 58.34 85 ILE A N 1
ATOM 648 C CA . ILE A 1 85 ? -27.722 6.810 29.744 1.00 58.34 85 ILE A CA 1
ATOM 649 C C . ILE A 1 85 ? -27.536 7.532 31.110 1.00 58.34 85 ILE A C 1
ATOM 651 O O . ILE A 1 85 ? -27.033 6.951 32.066 1.00 58.34 85 ILE A O 1
ATOM 655 N N . ILE A 1 86 ? -27.962 8.790 31.258 1.00 62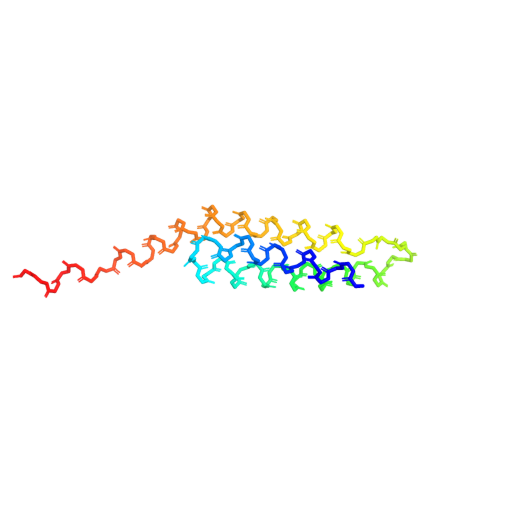.69 86 ILE A N 1
ATOM 656 C CA . ILE A 1 86 ? -28.112 9.453 32.577 1.00 62.69 86 ILE A CA 1
ATOM 657 C C . ILE A 1 86 ? -29.501 10.074 32.638 1.00 62.69 86 ILE A C 1
ATOM 659 O O . ILE A 1 86 ? -30.168 9.897 33.679 1.00 62.69 86 ILE A O 1
#

Sequence (86 aa):
MGDFVFYSLLVGKVATSQSAMCIIGVIVGILAGLIITLTVLSENDILSPALPLSLSLGLVIHFSMAYFGENFYKQFFHQPFSFIII

Foldseek 3Di:
DVLVVLLCVLLVVQVVVVDPQLSVQLVVQLVVQLVVLVVVVVVDVDPDPSRVRSSVSSVVSSVCCVVPVVVVCCVVPVPDPPPPPD

Organism: Dracunculus medinensis (NCBI:txid318479)

Radius of gyration: 16.94 Å; chains: 1; bounding box: 37×26×58 Å

pLDDT: mean 76.96, std 10.37, range [51.03, 90.44]

Secondary structure (DSSP, 8-state):
-HHHHHHHHHHHHHHTT--HHHHHHHHHHHHHHHHHHHHHHHH--S---HHHHHHHHHHHHHHHIIIIIHHHHHHHHSSSSTTS--

InterPro domains:
  IPR001108 Peptidase A22A, presenilin [PF01080] (1-72)
  IPR001108 Peptidase A22A, presenilin [PTHR10202] (1-78)
  IPR042524 Presenilin, C-terminal [G3DSA:1.10.472.100] (1-75)